Protein AF-A0A1L0CCM6-F1 (afdb_monomer_lite)

Organism: NCBI:txid80854

Radius of gyration: 13.68 Å; chains: 1; bounding box: 37×25×34 Å

Foldseek 3Di:
DWDWDDPDPPDIQIFAWDFDDDDVPDTDIDTDDGDPVNVVVVLVVVCVVDPDVVVSVVVVVCVVPVDPDD

Sequence (70 aa):
MTLSISLTQEQVIIMEAILVHNEDHVLGLRYTRIDINSISELRRLVQLNLADESLLHRDIEHLAHSPPKL

Secondary structure (DSSP, 8-state):
-EEEEESSSS-EEEEEEEEEEEETTEEEEEEEEE-HHHHHHHHHHHHHH-S-HHHHHHHHHHHHT-----

Structure (mmCIF, N/CA/C/O backbone):
data_AF-A0A1L0CCM6-F1
#
_entry.id   AF-A0A1L0CCM6-F1
#
loop_
_atom_site.group_PDB
_atom_site.id
_atom_site.type_symbol
_atom_site.label_atom_id
_atom_site.label_alt_id
_atom_site.label_comp_id
_atom_site.label_asym_id
_atom_site.label_entity_id
_atom_site.label_seq_id
_atom_site.pdbx_PDB_ins_code
_atom_site.Cartn_x
_atom_site.Cartn_y
_atom_site.Cartn_z
_atom_site.occupancy
_atom_site.B_iso_or_equiv
_atom_site.auth_seq_id
_atom_site.auth_comp_id
_atom_site.auth_asym_id
_atom_site.auth_atom_id
_atom_site.pdbx_PDB_model_num
ATOM 1 N N . MET A 1 1 ? 5.309 9.625 -10.460 1.00 92.56 1 MET A N 1
ATOM 2 C CA . MET A 1 1 ? 3.841 9.799 -10.562 1.00 92.56 1 MET A CA 1
ATOM 3 C C . MET A 1 1 ? 3.236 9.600 -9.184 1.00 92.56 1 MET A C 1
ATOM 5 O O . MET A 1 1 ? 3.839 8.885 -8.394 1.00 92.56 1 MET A O 1
ATOM 9 N N . THR A 1 2 ? 2.097 10.219 -8.885 1.00 95.06 2 THR A N 1
ATOM 10 C CA . THR A 1 2 ? 1.395 10.002 -7.610 1.00 95.06 2 THR A CA 1
ATOM 11 C C . THR A 1 2 ? 0.373 8.887 -7.778 1.00 95.06 2 THR A C 1
ATOM 13 O O . THR A 1 2 ? -0.387 8.896 -8.745 1.00 95.06 2 THR A O 1
ATOM 16 N N . LEU A 1 3 ? 0.368 7.93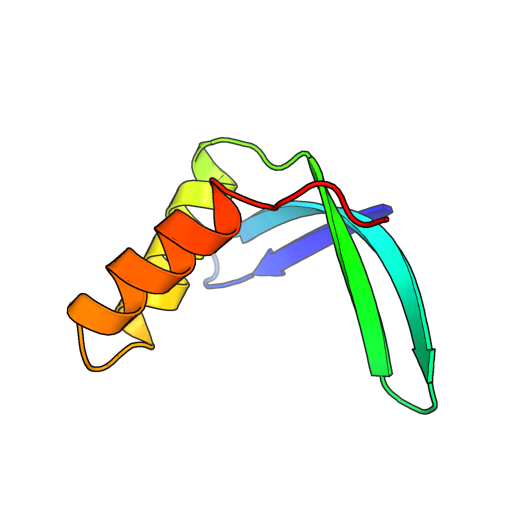5 -6.851 1.00 95.75 3 LEU A N 1
ATOM 17 C CA . LEU A 1 3 ? -0.618 6.871 -6.749 1.00 95.75 3 LEU A CA 1
ATOM 18 C C . LEU A 1 3 ? -1.473 7.110 -5.503 1.00 95.75 3 LEU A C 1
ATOM 20 O O . LEU A 1 3 ? -0.937 7.410 -4.434 1.00 95.75 3 LEU A O 1
ATOM 24 N N . SER A 1 4 ? -2.783 6.932 -5.651 1.00 94.62 4 SER A N 1
ATOM 25 C CA . SER A 1 4 ? -3.750 7.049 -4.561 1.00 94.62 4 SER A CA 1
ATOM 26 C C . SER A 1 4 ? -4.570 5.770 -4.468 1.00 94.62 4 SER A C 1
ATOM 28 O O . SER A 1 4 ? -5.187 5.358 -5.450 1.00 94.62 4 SER A O 1
ATOM 30 N N . ILE A 1 5 ? -4.593 5.155 -3.289 1.00 93.56 5 ILE A N 1
ATOM 31 C CA . ILE A 1 5 ? -5.379 3.951 -3.004 1.00 93.56 5 ILE A CA 1
ATOM 32 C C . ILE A 1 5 ? -6.433 4.333 -1.971 1.00 93.56 5 ILE A C 1
ATOM 34 O O . ILE A 1 5 ? -6.097 4.654 -0.834 1.00 93.56 5 ILE A O 1
ATOM 38 N N . SER A 1 6 ? -7.704 4.324 -2.367 1.00 94.38 6 SER A N 1
ATOM 39 C CA . SER A 1 6 ? -8.816 4.619 -1.456 1.00 94.38 6 SER A CA 1
ATOM 40 C C . SER A 1 6 ? -9.248 3.339 -0.748 1.00 94.38 6 SER A C 1
ATOM 42 O O . SER A 1 6 ? -9.652 2.385 -1.410 1.00 94.38 6 SER A O 1
ATOM 44 N N . LEU A 1 7 ? -9.140 3.311 0.581 1.00 90.69 7 LEU A N 1
ATOM 45 C CA . LEU A 1 7 ? -9.559 2.172 1.407 1.00 90.69 7 LEU A CA 1
ATOM 46 C C . LEU A 1 7 ? -11.009 2.329 1.868 1.00 90.69 7 LEU A C 1
ATOM 48 O O . LEU A 1 7 ? -11.776 1.370 1.881 1.00 90.69 7 LEU A O 1
ATOM 52 N N . THR A 1 8 ? -11.381 3.557 2.230 1.00 90.50 8 THR A N 1
ATOM 53 C CA . THR A 1 8 ? -12.737 3.967 2.611 1.00 90.50 8 THR A CA 1
ATOM 54 C C . THR A 1 8 ? -13.012 5.372 2.064 1.00 90.50 8 THR A C 1
ATOM 56 O O . THR A 1 8 ? -12.203 5.921 1.317 1.00 90.50 8 THR A O 1
ATOM 59 N N . GLN A 1 9 ? -14.146 5.978 2.431 1.00 87.88 9 GLN A N 1
ATOM 60 C CA . GLN A 1 9 ? -14.451 7.367 2.067 1.00 87.88 9 GLN A CA 1
ATOM 61 C C . GLN A 1 9 ? -13.521 8.392 2.742 1.00 87.88 9 GLN A C 1
ATOM 63 O O . GLN A 1 9 ? -13.356 9.489 2.220 1.00 87.88 9 GLN A O 1
ATOM 68 N N . GLU A 1 10 ? -12.901 8.036 3.871 1.00 88.62 10 GLU A N 1
ATOM 69 C CA . GLU A 1 10 ? -12.059 8.942 4.669 1.00 88.62 10 GLU A CA 1
ATOM 70 C C . GLU A 1 10 ? -10.583 8.520 4.698 1.00 88.62 10 GLU A C 1
ATOM 72 O O . GLU A 1 10 ? -9.722 9.304 5.093 1.00 88.62 10 GLU A O 1
ATOM 77 N N . GLN A 1 11 ? -10.268 7.293 4.270 1.00 90.25 11 GLN A N 1
ATOM 78 C CA . GLN A 1 11 ? -8.909 6.755 4.281 1.00 90.25 11 GLN A CA 1
ATOM 79 C C . GLN A 1 11 ? -8.372 6.568 2.868 1.00 90.25 11 GLN A C 1
ATOM 81 O O . GLN A 1 11 ? -8.883 5.761 2.085 1.00 90.25 11 GLN A O 1
ATOM 86 N N . VAL A 1 12 ? -7.283 7.278 2.578 1.00 94.81 12 VAL A N 1
ATOM 87 C CA . VAL A 1 12 ? -6.554 7.197 1.314 1.00 94.81 12 VAL A CA 1
ATOM 88 C C . VAL A 1 12 ? -5.066 7.060 1.611 1.00 94.81 12 VAL A C 1
ATOM 90 O O . VAL A 1 12 ? -4.501 7.861 2.350 1.00 94.81 12 VAL A O 1
ATOM 93 N N . ILE A 1 13 ? -4.427 6.061 1.007 1.00 95.94 13 ILE A N 1
ATOM 94 C CA . ILE A 1 13 ? -2.969 5.921 0.984 1.00 95.94 13 ILE A CA 1
ATOM 95 C C . ILE A 1 13 ? -2.458 6.701 -0.223 1.00 95.94 13 ILE A C 1
ATOM 97 O O . ILE A 1 13 ? -2.889 6.440 -1.350 1.00 95.94 13 ILE A O 1
ATOM 101 N N . ILE A 1 14 ? -1.522 7.624 -0.002 1.00 96.31 14 ILE A N 1
ATOM 102 C CA . ILE A 1 14 ? -0.896 8.420 -1.061 1.00 96.31 14 ILE 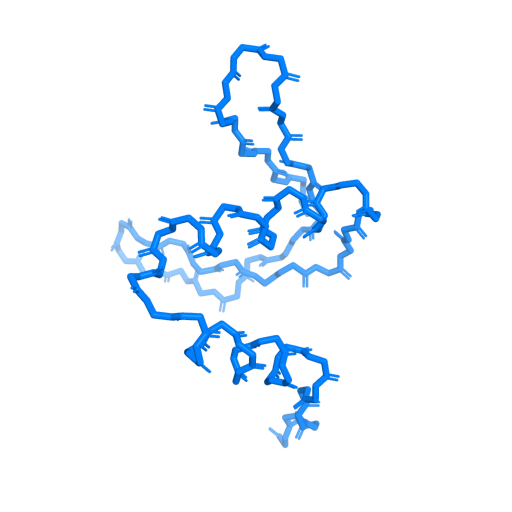A CA 1
ATOM 103 C C . ILE A 1 14 ? 0.594 8.090 -1.116 1.00 96.31 14 ILE A C 1
ATOM 105 O O . ILE A 1 14 ? 1.278 8.051 -0.096 1.00 96.31 14 ILE A O 1
ATOM 109 N N . MET A 1 15 ? 1.117 7.855 -2.318 1.00 96.31 15 MET A N 1
ATOM 110 C CA . MET A 1 15 ? 2.544 7.600 -2.517 1.00 96.31 15 MET A CA 1
ATOM 111 C C . MET A 1 15 ? 3.044 8.133 -3.855 1.00 96.31 15 MET A C 1
ATOM 113 O O . MET A 1 15 ? 2.302 8.226 -4.832 1.00 96.31 15 MET A O 1
ATOM 117 N N . GLU A 1 16 ? 4.334 8.437 -3.922 1.00 97.56 16 GLU A N 1
ATOM 118 C CA . GLU A 1 16 ? 5.033 8.602 -5.189 1.00 97.56 16 GLU A CA 1
ATOM 119 C C . GLU A 1 16 ? 5.532 7.243 -5.672 1.00 97.56 16 GLU A C 1
ATOM 121 O O . GLU A 1 16 ? 6.101 6.468 -4.902 1.00 97.56 16 GLU A O 1
ATOM 126 N N . ALA A 1 17 ? 5.349 6.967 -6.958 1.00 96.06 17 ALA A N 1
ATOM 127 C CA . ALA A 1 17 ? 5.803 5.747 -7.598 1.00 96.06 17 ALA A CA 1
ATOM 128 C C . ALA A 1 17 ? 6.357 6.008 -9.002 1.00 96.06 17 ALA A C 1
ATOM 130 O O . ALA A 1 17 ? 6.129 7.056 -9.621 1.00 96.06 17 ALA A O 1
ATOM 131 N N . ILE A 1 18 ? 7.072 5.014 -9.514 1.00 96.62 18 ILE A N 1
ATOM 132 C CA . ILE A 1 18 ? 7.537 4.935 -10.897 1.00 96.62 18 ILE A CA 1
ATOM 133 C C . ILE A 1 18 ? 7.052 3.632 -11.528 1.00 96.62 18 ILE A C 1
ATOM 135 O O . ILE A 1 18 ? 6.968 2.602 -10.857 1.00 96.62 18 ILE A O 1
ATOM 139 N N . LEU A 1 19 ? 6.741 3.687 -12.823 1.00 95.06 19 LEU A N 1
ATOM 140 C CA . LEU A 1 19 ? 6.435 2.503 -13.619 1.00 95.06 19 LEU A CA 1
ATOM 141 C C . LEU A 1 19 ? 7.729 1.726 -13.856 1.00 95.06 19 LEU A C 1
ATOM 143 O O . LEU A 1 19 ? 8.717 2.293 -14.317 1.00 95.06 19 LEU A O 1
ATOM 147 N N . VAL A 1 20 ? 7.726 0.447 -13.501 1.00 95.94 20 VAL A N 1
ATOM 148 C CA . VAL A 1 20 ? 8.891 -0.443 -13.628 1.00 95.94 20 VAL A CA 1
ATOM 149 C C . VAL A 1 20 ? 8.617 -1.642 -14.518 1.00 95.94 20 VAL A C 1
ATOM 151 O O . VAL A 1 20 ? 9.562 -2.285 -14.959 1.00 95.94 20 VAL A O 1
ATOM 154 N N . HIS A 1 21 ? 7.344 -1.931 -14.782 1.00 93.75 21 HIS A N 1
ATOM 155 C CA . HIS A 1 21 ? 6.915 -3.017 -15.646 1.00 93.75 21 HIS A CA 1
ATOM 156 C C . HIS A 1 21 ? 5.650 -2.613 -16.389 1.00 93.75 21 HIS A C 1
ATOM 158 O O . HIS A 1 21 ? 4.771 -1.978 -15.803 1.00 93.75 21 HIS A O 1
ATOM 164 N N . ASN A 1 22 ? 5.571 -2.971 -17.662 1.00 94.44 22 ASN A N 1
ATOM 165 C CA . ASN A 1 22 ? 4.415 -2.712 -18.506 1.00 94.44 22 ASN A CA 1
ATOM 166 C C . ASN A 1 22 ? 4.197 -3.938 -19.392 1.00 94.44 22 ASN A C 1
ATOM 168 O O . ASN A 1 22 ? 4.937 -4.144 -20.352 1.00 94.44 22 ASN A O 1
ATOM 172 N N . GLU A 1 23 ? 3.217 -4.750 -19.024 1.00 92.81 23 GLU A N 1
ATOM 173 C CA . GLU A 1 23 ? 2.759 -5.913 -19.780 1.00 92.81 23 GLU A CA 1
ATOM 174 C C . GLU A 1 23 ? 1.266 -5.762 -20.064 1.00 92.81 23 GLU A C 1
ATOM 176 O O . GLU A 1 23 ? 0.584 -4.927 -19.461 1.00 92.81 23 GLU A O 1
ATOM 181 N N . ASP A 1 24 ? 0.752 -6.566 -20.993 1.00 88.75 24 ASP A N 1
ATOM 182 C CA . ASP A 1 24 ? -0.653 -6.506 -21.378 1.00 88.75 24 ASP A CA 1
ATOM 183 C C . ASP A 1 24 ? -1.558 -6.587 -20.138 1.00 88.75 24 ASP A C 1
ATOM 185 O O . ASP A 1 24 ? -1.525 -7.540 -19.360 1.00 88.75 24 ASP A O 1
ATOM 189 N N . HIS A 1 25 ? -2.357 -5.535 -19.949 1.00 91.56 25 HIS A N 1
ATOM 190 C CA . HIS A 1 25 ? -3.295 -5.346 -18.838 1.00 91.56 25 HIS A CA 1
ATOM 191 C C . HIS A 1 25 ? -2.696 -5.220 -17.424 1.00 91.56 25 HIS A C 1
ATOM 193 O O . HIS A 1 25 ? -3.468 -5.085 -16.472 1.00 91.56 25 HIS A O 1
ATOM 199 N N . VAL A 1 26 ? -1.366 -5.194 -17.253 1.00 93.69 26 VAL A N 1
ATOM 200 C CA . VAL A 1 26 ? -0.725 -5.089 -15.931 1.00 93.69 26 VAL A CA 1
ATOM 201 C C . VAL A 1 26 ? 0.380 -4.034 -15.917 1.00 93.69 26 VAL A C 1
ATOM 203 O O . VAL A 1 26 ? 1.354 -4.088 -16.665 1.00 93.69 26 VAL A O 1
ATOM 206 N N . LEU A 1 27 ? 0.266 -3.098 -14.972 1.00 93.44 27 LEU A N 1
ATOM 207 C CA . LEU A 1 27 ? 1.300 -2.109 -14.679 1.00 93.44 27 LEU A CA 1
ATOM 208 C C . LEU A 1 27 ? 1.995 -2.464 -13.364 1.00 93.44 27 LEU A C 1
ATOM 210 O O . LEU A 1 27 ? 1.364 -2.500 -12.308 1.00 93.44 27 LEU A O 1
ATOM 214 N N . GLY A 1 28 ? 3.307 -2.687 -13.415 1.00 93.75 28 GLY A N 1
ATOM 215 C CA . GLY A 1 28 ? 4.128 -2.837 -12.218 1.00 93.75 28 GLY A CA 1
ATOM 216 C C . GLY A 1 28 ? 4.670 -1.488 -11.768 1.00 93.75 28 GLY A C 1
ATOM 217 O O . GLY A 1 28 ? 5.362 -0.801 -12.523 1.00 93.75 28 GLY A O 1
ATOM 218 N N . LEU A 1 29 ? 4.390 -1.118 -10.521 1.00 94.38 29 LEU A N 1
ATOM 219 C CA . LEU A 1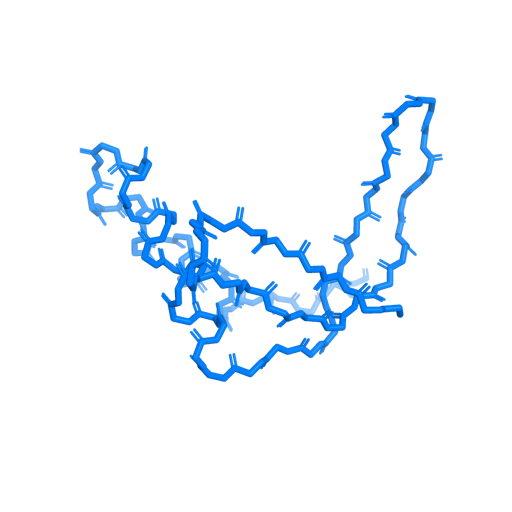 29 ? 4.813 0.144 -9.919 1.00 94.38 29 LEU A CA 1
ATOM 220 C C . LEU A 1 29 ? 5.775 -0.118 -8.759 1.00 94.38 29 LEU A C 1
ATOM 222 O O . LEU A 1 29 ? 5.569 -1.026 -7.956 1.00 94.38 29 LEU A O 1
ATOM 226 N N . ARG A 1 30 ? 6.813 0.712 -8.643 1.00 94.06 30 ARG A N 1
ATOM 227 C CA . ARG A 1 30 ? 7.688 0.762 -7.466 1.00 94.06 30 ARG A CA 1
ATOM 228 C C . ARG A 1 30 ? 7.496 2.100 -6.771 1.00 94.06 30 ARG A C 1
ATOM 230 O O . ARG A 1 30 ? 7.703 3.135 -7.407 1.00 94.06 30 ARG A O 1
ATOM 237 N N . TYR A 1 31 ? 7.128 2.086 -5.491 1.00 93.44 31 TYR A N 1
ATOM 238 C CA . TYR A 1 31 ? 7.067 3.318 -4.708 1.00 93.44 31 TYR A CA 1
ATOM 239 C C . TYR A 1 31 ? 8.475 3.906 -4.545 1.00 93.44 31 TYR A C 1
ATOM 241 O O . TYR A 1 31 ? 9.462 3.181 -4.414 1.00 93.44 31 TYR A O 1
ATOM 249 N N . THR A 1 32 ? 8.570 5.228 -4.582 1.00 95.69 32 THR A N 1
ATOM 250 C CA . THR A 1 32 ? 9.812 5.979 -4.365 1.00 95.69 32 THR A CA 1
ATOM 251 C C . THR A 1 32 ? 9.764 6.757 -3.064 1.00 95.69 32 THR A C 1
ATOM 253 O O . THR A 1 32 ? 10.783 6.878 -2.388 1.00 95.69 32 THR A O 1
ATOM 256 N N . ARG A 1 33 ? 8.589 7.280 -2.697 1.00 95.62 33 ARG A N 1
ATOM 257 C CA . ARG A 1 33 ? 8.358 8.021 -1.455 1.00 95.62 33 ARG A CA 1
ATOM 258 C C . ARG A 1 33 ? 6.939 7.760 -0.966 1.00 95.62 33 ARG A C 1
ATOM 260 O O . ARG A 1 33 ? 6.007 7.697 -1.761 1.00 95.62 33 ARG A O 1
ATOM 267 N N . ILE A 1 34 ? 6.786 7.632 0.342 1.00 96.31 34 ILE A N 1
ATOM 268 C CA . ILE A 1 34 ? 5.501 7.482 1.022 1.00 96.31 34 ILE A CA 1
ATOM 269 C C . ILE A 1 34 ? 5.620 8.155 2.388 1.00 96.31 34 ILE A C 1
ATOM 271 O O . ILE A 1 34 ? 6.684 8.102 3.009 1.00 96.31 34 ILE A O 1
ATOM 275 N N . ASP A 1 35 ? 4.572 8.847 2.824 1.00 93.81 35 ASP A N 1
ATOM 276 C CA . ASP A 1 35 ? 4.555 9.471 4.144 1.00 93.81 35 ASP A CA 1
ATOM 277 C C . ASP A 1 35 ? 4.257 8.445 5.252 1.00 93.81 35 ASP A C 1
ATOM 279 O O . ASP A 1 35 ? 3.772 7.338 5.000 1.00 93.81 35 ASP A O 1
ATOM 283 N N . ILE A 1 36 ? 4.561 8.820 6.497 1.00 93.81 36 ILE A N 1
ATOM 284 C CA . ILE A 1 36 ? 4.442 7.934 7.660 1.00 93.81 36 ILE A CA 1
ATOM 285 C C . ILE A 1 36 ? 2.996 7.497 7.948 1.00 93.81 36 ILE A C 1
ATOM 287 O O . ILE A 1 36 ? 2.779 6.384 8.431 1.00 93.81 36 ILE A O 1
ATOM 291 N N . ASN A 1 37 ? 2.003 8.329 7.630 1.00 93.94 37 ASN A N 1
ATOM 292 C CA . ASN A 1 37 ? 0.602 7.984 7.844 1.00 93.94 37 ASN A CA 1
ATOM 293 C C . ASN A 1 37 ? 0.174 6.955 6.791 1.00 93.94 37 ASN A C 1
ATOM 295 O O . ASN A 1 37 ? -0.308 5.879 7.136 1.00 93.94 37 ASN A O 1
ATOM 299 N N . SER A 1 38 ? 0.466 7.229 5.518 1.00 95.25 38 SER A N 1
ATOM 300 C CA . SER A 1 38 ? 0.165 6.342 4.393 1.00 95.25 38 SER A CA 1
ATOM 301 C C . SER A 1 38 ? 0.836 4.966 4.524 1.00 95.25 38 SER A C 1
ATOM 303 O O . SER A 1 38 ? 0.189 3.948 4.278 1.00 95.25 38 SER A O 1
ATOM 305 N N . ILE A 1 39 ? 2.106 4.889 4.951 1.00 94.12 39 ILE A N 1
ATOM 306 C CA . ILE A 1 39 ? 2.785 3.591 5.155 1.00 94.12 39 ILE A CA 1
ATOM 307 C C . ILE A 1 39 ? 2.229 2.823 6.362 1.00 94.12 39 ILE A C 1
ATOM 309 O O . ILE A 1 39 ? 2.196 1.593 6.337 1.00 94.12 39 ILE A O 1
ATOM 313 N N . SER A 1 40 ? 1.757 3.523 7.398 1.00 92.56 40 SER A N 1
ATOM 314 C CA . SER A 1 40 ? 1.124 2.892 8.563 1.00 92.56 40 SER A CA 1
ATOM 315 C C . SER A 1 40 ? -0.224 2.269 8.195 1.00 92.56 40 SER A C 1
ATOM 317 O O . SER A 1 40 ? -0.493 1.127 8.570 1.00 92.56 40 SER A O 1
ATOM 319 N N . GLU A 1 41 ? -1.031 2.965 7.392 1.00 93.44 41 GLU A N 1
ATOM 320 C CA . GLU A 1 41 ? -2.289 2.426 6.862 1.00 93.44 41 GLU A CA 1
ATOM 321 C C . GLU A 1 41 ? -2.045 1.254 5.902 1.00 93.44 41 GLU A C 1
ATOM 323 O O . GLU A 1 41 ? -2.715 0.226 6.006 1.00 93.44 41 GLU A O 1
ATOM 328 N N . LEU A 1 42 ? -1.038 1.348 5.023 1.00 92.31 42 LEU A N 1
ATOM 329 C CA . LEU A 1 42 ? -0.658 0.237 4.146 1.00 92.31 42 LEU A CA 1
ATOM 330 C C . LEU A 1 42 ? -0.225 -0.991 4.953 1.00 92.31 42 LEU A C 1
ATOM 332 O O . LEU A 1 42 ? -0.662 -2.103 4.661 1.00 92.31 42 LEU A O 1
ATOM 336 N N . ARG A 1 43 ? 0.592 -0.795 5.998 1.00 89.56 43 ARG A N 1
ATOM 337 C CA . ARG A 1 43 ? 0.981 -1.867 6.919 1.00 89.56 43 ARG A CA 1
ATOM 338 C C . ARG A 1 43 ? -0.263 -2.511 7.512 1.00 89.56 43 ARG A C 1
ATOM 340 O O . ARG A 1 43 ? -0.409 -3.717 7.362 1.00 89.56 43 ARG A O 1
ATOM 347 N N . ARG A 1 44 ? -1.154 -1.725 8.131 1.00 88.94 44 ARG A N 1
ATOM 348 C CA . ARG A 1 44 ? -2.401 -2.204 8.752 1.00 88.94 44 ARG A CA 1
ATOM 349 C C . ARG A 1 44 ? -3.258 -3.004 7.775 1.00 88.94 44 ARG A C 1
ATOM 351 O O . ARG A 1 44 ? -3.737 -4.075 8.136 1.00 88.94 44 ARG A O 1
ATOM 358 N N . LEU A 1 45 ? -3.416 -2.511 6.546 1.00 90.12 45 LEU A N 1
ATOM 359 C CA . LEU A 1 45 ? -4.134 -3.209 5.484 1.00 90.12 45 LEU A CA 1
ATOM 360 C C . LEU A 1 45 ? -3.532 -4.593 5.223 1.00 90.12 45 LEU A C 1
ATOM 362 O O . LEU A 1 45 ? -4.269 -5.574 5.152 1.00 90.12 45 LEU A O 1
ATOM 366 N N . VAL A 1 46 ? -2.204 -4.690 5.124 1.00 88.25 46 VAL A N 1
ATOM 367 C CA . VAL A 1 46 ? -1.508 -5.975 4.966 1.00 88.25 46 VAL A CA 1
ATOM 368 C C . VAL A 1 46 ? -1.732 -6.873 6.189 1.00 88.25 46 VAL A C 1
ATOM 370 O O . VAL A 1 46 ? -2.075 -8.035 6.005 1.00 88.25 46 VAL A O 1
ATOM 373 N N . GLN A 1 47 ? -1.648 -6.348 7.422 1.00 85.12 47 GLN A N 1
ATOM 374 C CA . GLN A 1 47 ? -1.905 -7.144 8.639 1.00 85.12 47 GLN A CA 1
ATOM 375 C C . GLN A 1 47 ? -3.316 -7.735 8.646 1.00 85.12 47 GLN A C 1
ATOM 377 O O . GLN A 1 47 ? -3.485 -8.892 8.993 1.00 85.12 47 GLN A O 1
ATOM 382 N N . LEU A 1 48 ? -4.326 -6.946 8.266 1.00 86.50 48 LEU A N 1
ATOM 383 C CA . LEU A 1 48 ? -5.724 -7.384 8.270 1.00 86.50 48 LEU A CA 1
ATOM 384 C C . LEU A 1 48 ? -6.012 -8.466 7.224 1.00 86.50 48 LEU A C 1
ATOM 386 O O . LEU A 1 48 ? -6.915 -9.274 7.421 1.00 86.50 48 LEU A O 1
ATOM 390 N N . ASN A 1 49 ? -5.270 -8.471 6.115 1.00 83.69 49 ASN A N 1
ATOM 391 C CA . ASN A 1 49 ? -5.398 -9.499 5.081 1.00 83.69 49 ASN A CA 1
ATOM 392 C C . ASN A 1 49 ? -4.578 -10.759 5.397 1.00 83.69 49 ASN A C 1
ATOM 394 O O . ASN A 1 49 ? -4.860 -11.827 4.854 1.00 83.69 49 ASN A O 1
ATOM 398 N N . L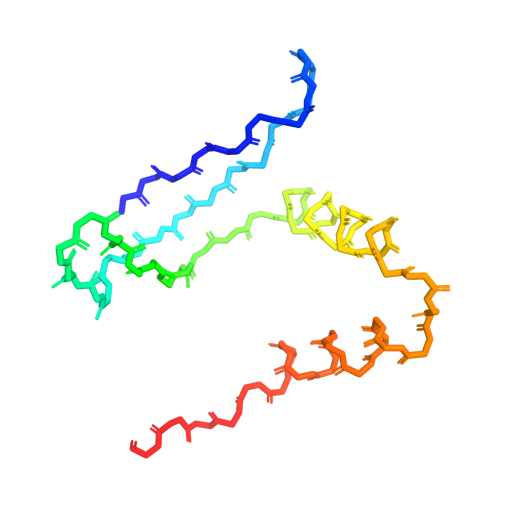EU A 1 50 ? -3.576 -10.657 6.271 1.00 81.19 50 LEU A N 1
ATOM 399 C CA . LEU A 1 50 ? -2.798 -11.798 6.730 1.00 81.19 50 LEU A CA 1
ATOM 400 C C . LEU A 1 50 ? -3.530 -12.480 7.889 1.00 81.19 50 LEU A C 1
ATOM 402 O O . LEU A 1 50 ? -3.691 -11.922 8.967 1.00 81.19 50 LEU A O 1
ATOM 406 N N . ALA A 1 51 ? -3.949 -13.727 7.679 1.00 67.69 51 ALA A N 1
ATOM 407 C CA . ALA A 1 51 ? -4.585 -14.539 8.719 1.00 67.69 51 ALA A CA 1
ATOM 408 C C . ALA A 1 51 ? -3.618 -14.956 9.853 1.00 67.69 51 ALA A C 1
ATOM 410 O O . ALA A 1 51 ? -4.064 -15.503 10.859 1.00 67.69 51 ALA A O 1
ATOM 411 N N . ASP A 1 52 ? -2.312 -14.711 9.688 1.00 70.00 52 ASP 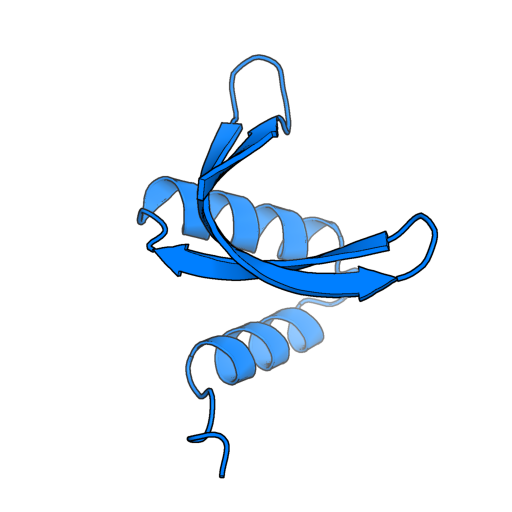A N 1
ATOM 412 C CA . ASP A 1 52 ? -1.242 -15.085 10.617 1.00 70.00 52 ASP A CA 1
ATOM 413 C C . ASP A 1 52 ? -0.236 -13.929 10.784 1.00 70.00 52 ASP A C 1
ATOM 415 O O . ASP A 1 52 ? 0.412 -13.484 9.831 1.00 70.00 52 ASP A O 1
ATOM 419 N N . GLU A 1 53 ? -0.099 -13.446 12.019 1.00 64.81 53 GLU A N 1
ATOM 420 C CA . GLU A 1 53 ? 0.737 -12.303 12.405 1.00 64.81 53 GLU A CA 1
ATOM 421 C C . GLU A 1 53 ? 2.247 -12.573 12.231 1.00 64.81 53 GLU A C 1
ATOM 423 O O . GLU A 1 53 ? 3.039 -11.641 12.067 1.00 64.81 53 GLU A O 1
ATOM 428 N N . SER A 1 54 ? 2.656 -13.846 12.187 1.00 68.19 54 SER A N 1
ATOM 429 C CA . SER A 1 54 ? 4.048 -14.239 11.935 1.00 68.19 54 SER A CA 1
ATOM 430 C C . SER A 1 54 ? 4.500 -13.944 10.498 1.00 68.19 54 SER A C 1
ATOM 432 O O . SER A 1 54 ? 5.655 -13.565 10.277 1.00 68.19 54 SER A O 1
ATOM 434 N N . LEU A 1 55 ? 3.588 -14.030 9.520 1.00 66.38 55 LEU A N 1
ATOM 435 C CA . LEU A 1 55 ? 3.866 -13.699 8.116 1.00 66.38 55 LEU A CA 1
ATOM 436 C C . LEU A 1 55 ? 4.086 -12.198 7.926 1.00 66.38 55 LEU A C 1
ATOM 438 O O . LEU A 1 55 ? 4.963 -11.783 7.172 1.00 66.38 55 LEU A O 1
ATOM 442 N N . LEU A 1 56 ? 3.346 -11.380 8.674 1.00 67.25 56 LEU A N 1
ATOM 443 C CA . LEU A 1 56 ? 3.498 -9.935 8.634 1.00 67.25 56 LEU A CA 1
ATOM 444 C C . LEU A 1 56 ? 4.888 -9.489 9.102 1.00 67.25 56 LEU A C 1
ATOM 446 O O . LEU A 1 56 ? 5.486 -8.602 8.492 1.00 67.25 56 LEU A O 1
ATOM 450 N N . HIS A 1 57 ? 5.382 -10.055 10.208 1.00 67.50 57 HIS A N 1
ATOM 451 C CA . HIS A 1 57 ? 6.677 -9.658 10.769 1.00 67.50 57 HIS A CA 1
ATOM 452 C C . HIS A 1 57 ? 7.798 -9.878 9.747 1.00 67.50 57 HIS A C 1
ATOM 454 O O . HIS A 1 57 ? 8.617 -8.990 9.514 1.00 67.50 57 HIS A O 1
ATOM 460 N N . ARG A 1 58 ? 7.742 -11.020 9.053 1.00 68.56 58 ARG A N 1
ATOM 461 C CA . ARG A 1 58 ? 8.664 -11.377 7.974 1.00 68.56 58 ARG A CA 1
ATOM 462 C C . ARG A 1 58 ? 8.597 -10.406 6.790 1.00 68.56 58 ARG A C 1
ATOM 464 O O . ARG A 1 58 ? 9.641 -10.002 6.282 1.00 68.56 58 ARG A O 1
ATOM 471 N N . ASP A 1 59 ? 7.405 -10.012 6.350 1.00 68.81 59 ASP A N 1
ATOM 472 C CA . ASP A 1 59 ? 7.257 -9.117 5.193 1.00 68.81 59 ASP A CA 1
ATOM 473 C C . ASP A 1 59 ? 7.728 -7.685 5.500 1.00 68.81 59 ASP A C 1
ATOM 475 O O . ASP A 1 59 ? 8.361 -7.043 4.660 1.00 68.81 59 ASP A O 1
ATOM 479 N N . ILE A 1 60 ? 7.501 -7.193 6.724 1.00 68.25 60 ILE A N 1
ATOM 480 C CA . ILE A 1 60 ? 8.027 -5.891 7.169 1.00 68.25 60 ILE A CA 1
ATOM 481 C C . ILE A 1 60 ? 9.550 -5.914 7.252 1.00 68.25 60 ILE A C 1
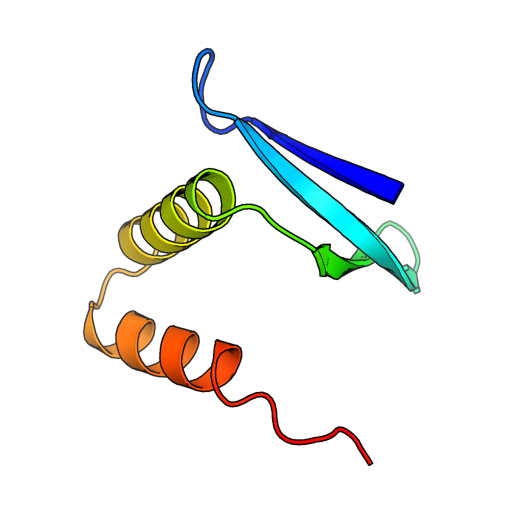ATOM 483 O O . ILE A 1 60 ? 10.194 -4.966 6.801 1.00 68.25 60 ILE A O 1
ATOM 487 N N . GLU A 1 61 ? 10.136 -6.984 7.794 1.00 73.81 61 GLU A N 1
ATOM 488 C CA . GLU A 1 61 ? 11.588 -7.149 7.807 1.00 73.81 61 GLU A CA 1
ATOM 489 C C . GLU A 1 61 ? 12.162 -7.142 6.388 1.00 73.81 61 GLU A C 1
ATOM 491 O O . GLU A 1 61 ? 13.163 -6.470 6.156 1.00 73.81 61 GLU A O 1
ATOM 496 N N . HIS A 1 62 ? 11.505 -7.793 5.425 1.00 73.00 62 HIS A N 1
ATOM 497 C CA . HIS A 1 62 ? 11.907 -7.782 4.015 1.00 73.00 62 HIS A CA 1
ATOM 498 C C . HIS A 1 62 ? 11.787 -6.401 3.348 1.00 73.00 62 HIS A C 1
ATOM 500 O O . HIS A 1 62 ? 12.621 -6.051 2.511 1.00 73.00 62 HIS A O 1
ATOM 506 N N . LEU A 1 63 ? 10.772 -5.606 3.701 1.00 72.19 63 LEU A N 1
ATOM 507 C CA . LEU A 1 63 ? 10.619 -4.232 3.207 1.00 72.19 63 LEU A CA 1
ATOM 508 C C . LEU A 1 63 ? 11.659 -3.281 3.821 1.00 72.19 63 LEU A C 1
ATOM 510 O O . LEU A 1 63 ? 12.158 -2.391 3.132 1.00 72.19 63 LEU A O 1
ATOM 514 N N . ALA A 1 64 ? 12.004 -3.476 5.097 1.00 71.31 64 ALA A N 1
ATOM 515 C CA . ALA A 1 64 ? 13.030 -2.704 5.798 1.00 71.31 64 ALA A CA 1
ATOM 516 C C . ALA A 1 64 ? 14.456 -3.089 5.365 1.00 71.31 64 ALA A C 1
ATOM 518 O O . ALA A 1 64 ? 15.331 -2.230 5.269 1.00 71.31 64 ALA A O 1
ATOM 519 N N . HIS A 1 65 ? 14.677 -4.367 5.057 1.00 62.41 65 HIS A N 1
ATOM 520 C CA . HIS A 1 65 ? 15.943 -4.920 4.591 1.00 62.41 65 HIS A CA 1
ATOM 521 C C . HIS A 1 65 ? 15.839 -5.273 3.112 1.00 62.41 65 HIS A C 1
ATOM 523 O O . HIS A 1 65 ? 16.001 -6.430 2.729 1.00 62.41 65 HIS A O 1
ATOM 529 N N . SER A 1 66 ? 15.569 -4.287 2.257 1.00 53.47 66 SER A N 1
ATOM 530 C CA . SER A 1 66 ? 15.767 -4.507 0.826 1.00 53.47 66 SER A CA 1
ATOM 531 C C . SER A 1 66 ? 17.280 -4.619 0.580 1.00 53.47 66 SER A C 1
ATOM 533 O O . SER A 1 66 ? 17.982 -3.619 0.762 1.00 53.47 66 SER A O 1
ATOM 535 N N . PRO A 1 67 ? 17.831 -5.800 0.226 1.00 53.84 67 PRO A N 1
ATOM 536 C CA . PRO A 1 67 ? 19.235 -5.879 -0.140 1.00 53.84 67 PRO A CA 1
ATOM 537 C C . PRO A 1 67 ? 19.443 -5.059 -1.421 1.00 53.84 67 PRO A C 1
ATOM 539 O O . PRO A 1 67 ? 18.529 -4.982 -2.253 1.00 53.84 67 PRO A O 1
ATOM 542 N N . PRO A 1 68 ? 20.621 -4.436 -1.605 1.00 43.03 68 PRO A N 1
ATOM 543 C CA . PRO A 1 68 ? 20.913 -3.708 -2.828 1.00 43.03 68 PRO A CA 1
ATOM 544 C C . PRO A 1 68 ? 20.744 -4.677 -4.000 1.00 43.03 68 PRO A C 1
ATOM 546 O O . PRO A 1 68 ? 21.383 -5.729 -4.043 1.00 43.03 68 PRO A O 1
ATOM 549 N N . LYS A 1 69 ? 19.833 -4.354 -4.921 1.00 51.44 69 LYS A N 1
ATOM 550 C CA . LYS A 1 69 ? 19.728 -5.088 -6.180 1.00 51.44 69 LYS A CA 1
ATOM 551 C C . LYS A 1 69 ? 21.028 -4.840 -6.949 1.00 51.44 69 LYS A C 1
ATOM 553 O O . LYS A 1 69 ? 21.308 -3.690 -7.283 1.00 51.44 69 LYS A O 1
ATOM 558 N N . LEU A 1 70 ? 21.813 -5.907 -7.128 1.00 39.81 70 LEU A N 1
ATOM 559 C CA . LEU A 1 70 ? 22.859 -6.006 -8.152 1.00 39.81 70 LEU A CA 1
ATOM 560 C C . LEU A 1 70 ? 22.285 -5.659 -9.530 1.00 39.81 70 LEU A C 1
ATOM 562 O O . LEU A 1 70 ? 21.111 -6.026 -9.780 1.00 39.81 70 LEU A O 1
#

pLDDT: mean 84.35, std 14.41, range [39.81, 97.56]